Protein AF-A0A5C0ZHW2-F1 (afdb_monomer)

Nearest PDB structures (foldseek):
  7a0g-assembly1_JJJ  TM=6.738E-01  e=9.793E+00  Serratia marcescens
  6grj-assembly1_I  TM=6.301E-01  e=9.793E+00  Aeromonas hydrophila

pLDDT: mean 75.82, std 16.49, range [44.16, 95.69]

Mean predicted aligned error: 11.28 Å

Secondary structure (DSSP, 8-state):
--SSTTSS---TT--S-HHHHHHHHHHHHHHHHHHHHHTTT-HHHHHHHHHHHHHHHHHHHH---HHHHHHHHHHT-TTS----

Solvent-accessible surface area (backbone atoms only — not comparable to full-atom values): 4794 Å² total; per-residue (Å²): 140,89,77,74,72,79,85,65,71,85,47,100,76,46,72,57,56,72,68,57,28,53,50,28,35,52,52,10,51,52,31,29,54,51,13,64,71,33,37,90,80,41,46,74,62,13,51,52,30,32,52,55,11,48,53,30,31,49,35,27,73,66,25,51,49,69,69,52,54,52,50,51,59,50,69,76,50,79,78,75,82,66,78,132

Sequence (84 aa):
MAHREYLLTESDCTNIEFSERVISIGTGTYMIYKGVRELFKRPLLALGQVAIGSALLYRGATGTCDVKRLIEREYEHPEKAEFV

Structure (mmCIF, N/CA/C/O backbone):
data_AF-A0A5C0ZHW2-F1
#
_entry.id   AF-A0A5C0ZHW2-F1
#
loop_
_atom_site.group_PDB
_atom_site.id
_atom_site.type_symbol
_atom_site.label_atom_id
_atom_site.label_alt_id
_atom_site.label_comp_id
_atom_site.label_asym_id
_atom_site.label_entity_id
_atom_site.label_seq_id
_atom_site.pdbx_PDB_ins_code
_atom_site.Cartn_x
_atom_site.Cartn_y
_atom_site.Cartn_z
_atom_site.occupancy
_atom_site.B_iso_or_equiv
_atom_site.auth_seq_id
_atom_site.auth_comp_id
_atom_site.auth_asym_id
_atom_site.auth_atom_id
_atom_site.pdbx_PDB_model_num
ATOM 1 N N . MET A 1 1 ? 24.670 -17.268 -8.085 1.00 47.91 1 MET A N 1
ATOM 2 C CA . MET A 1 1 ? 23.609 -16.434 -7.479 1.00 47.91 1 MET A CA 1
ATOM 3 C C . MET A 1 1 ? 22.518 -16.181 -8.526 1.00 47.91 1 MET A C 1
ATOM 5 O O . MET A 1 1 ? 22.391 -15.070 -9.002 1.00 47.91 1 MET A O 1
ATOM 9 N N . ALA A 1 2 ? 21.773 -17.215 -8.937 1.00 47.16 2 ALA A N 1
ATOM 10 C CA . ALA A 1 2 ? 20.992 -17.210 -10.188 1.00 47.16 2 ALA A CA 1
ATOM 11 C C . ALA A 1 2 ? 19.478 -17.422 -9.974 1.00 47.16 2 ALA A C 1
ATOM 13 O O . ALA A 1 2 ? 18.841 -18.159 -10.714 1.00 47.16 2 ALA A O 1
ATOM 14 N N . HIS A 1 3 ? 18.901 -16.839 -8.918 1.00 49.16 3 HIS A N 1
ATOM 15 C CA . HIS A 1 3 ? 17.488 -17.074 -8.566 1.00 49.16 3 HIS A CA 1
ATOM 16 C C . HIS A 1 3 ? 16.640 -15.801 -8.400 1.00 49.16 3 HIS A C 1
ATOM 18 O O . HIS A 1 3 ? 15.441 -15.906 -8.160 1.00 49.16 3 HIS A O 1
ATOM 24 N N . ARG A 1 4 ? 17.235 -14.603 -8.527 1.00 56.69 4 ARG A N 1
ATOM 25 C CA . ARG A 1 4 ? 16.527 -13.311 -8.394 1.00 56.69 4 ARG A CA 1
ATOM 26 C C . ARG A 1 4 ? 16.014 -12.736 -9.720 1.00 56.69 4 ARG A C 1
ATOM 28 O O . ARG A 1 4 ? 15.146 -11.874 -9.686 1.00 56.69 4 ARG A O 1
ATOM 35 N N . GLU A 1 5 ? 16.505 -13.227 -10.856 1.00 54.56 5 GLU A N 1
ATOM 36 C CA . GLU A 1 5 ? 16.264 -12.617 -12.175 1.00 54.56 5 GLU A CA 1
ATOM 37 C C . GLU A 1 5 ? 14.885 -12.939 -12.779 1.00 54.56 5 GLU A C 1
ATOM 39 O O . GLU A 1 5 ? 14.429 -12.240 -13.674 1.00 54.56 5 GLU A O 1
ATOM 44 N N . TYR A 1 6 ? 14.169 -13.942 -12.260 1.00 50.44 6 TYR A N 1
ATOM 45 C CA . TYR A 1 6 ? 12.907 -14.405 -12.861 1.00 50.44 6 TYR A CA 1
ATOM 46 C C 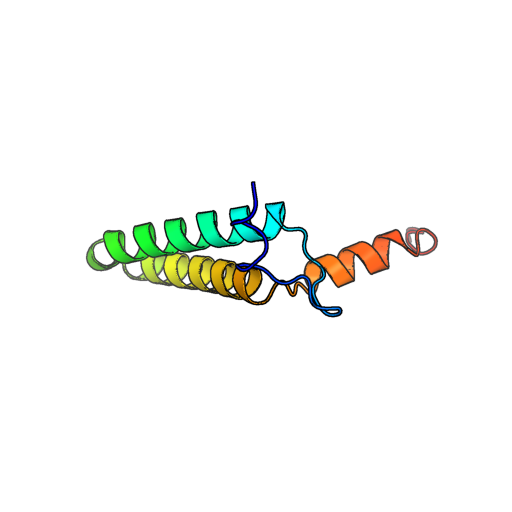. TYR A 1 6 ? 11.644 -13.721 -12.327 1.00 50.44 6 TYR A C 1
ATOM 48 O O . TYR A 1 6 ? 10.588 -13.823 -12.940 1.00 50.44 6 TYR A O 1
ATOM 56 N N . LEU A 1 7 ? 11.711 -13.050 -11.174 1.00 52.62 7 LEU A N 1
ATOM 57 C CA . LEU A 1 7 ? 10.509 -12.535 -10.505 1.00 52.62 7 LEU A CA 1
ATOM 58 C C . LEU A 1 7 ? 10.091 -11.134 -10.968 1.00 52.62 7 LEU A C 1
ATOM 60 O O . LEU A 1 7 ? 8.992 -10.710 -10.630 1.00 52.62 7 LEU A O 1
ATOM 64 N N . LEU A 1 8 ? 10.935 -10.420 -11.722 1.00 55.50 8 LEU A N 1
ATOM 65 C CA . LEU A 1 8 ? 10.706 -9.029 -12.122 1.00 55.50 8 LEU A CA 1
ATOM 66 C C . LEU A 1 8 ? 11.388 -8.715 -13.467 1.00 55.50 8 LEU A C 1
ATOM 68 O O . LEU A 1 8 ? 12.211 -7.806 -13.524 1.00 55.50 8 LEU A O 1
ATOM 72 N N . THR A 1 9 ? 11.067 -9.458 -14.535 1.00 47.25 9 THR A N 1
ATOM 73 C CA . THR A 1 9 ? 11.518 -9.161 -15.909 1.00 47.25 9 THR A CA 1
ATOM 74 C C . THR A 1 9 ? 11.425 -7.658 -16.187 1.00 47.25 9 THR A C 1
ATOM 76 O O . THR A 1 9 ? 10.349 -7.053 -16.116 1.00 47.25 9 THR A O 1
ATOM 79 N N . GLU A 1 10 ? 12.573 -7.046 -16.458 1.00 54.19 10 GLU A N 1
ATOM 80 C CA . GLU A 1 10 ? 12.683 -5.691 -16.980 1.00 54.19 10 GLU A CA 1
ATOM 81 C C . GLU A 1 10 ? 12.171 -5.748 -18.422 1.00 54.19 10 GLU A C 1
ATOM 83 O O . GLU A 1 10 ? 12.835 -6.231 -19.331 1.00 54.19 10 GLU A O 1
ATOM 88 N N . SER A 1 11 ? 10.892 -5.424 -18.592 1.00 50.41 11 SER A N 1
ATOM 89 C CA . SER A 1 11 ? 10.279 -5.278 -19.915 1.00 50.41 11 SER A CA 1
ATOM 90 C C . SER A 1 11 ? 10.485 -3.833 -20.358 1.00 50.41 11 SER A C 1
ATOM 92 O O . SER A 1 11 ? 10.384 -2.958 -19.504 1.00 50.41 11 SER A O 1
ATOM 94 N N . ASP A 1 12 ? 10.663 -3.575 -21.655 1.00 48.62 12 ASP A N 1
ATOM 95 C CA . ASP A 1 12 ? 10.849 -2.250 -22.299 1.00 48.62 12 ASP A CA 1
ATOM 96 C C . ASP A 1 12 ? 9.865 -1.135 -21.852 1.00 48.62 12 ASP A C 1
ATOM 98 O O . ASP A 1 12 ? 10.077 0.046 -22.098 1.00 48.62 12 ASP A O 1
ATOM 102 N N . CYS A 1 13 ? 8.765 -1.487 -21.177 1.00 49.09 13 CYS A N 1
ATOM 103 C CA . CYS A 1 13 ? 7.769 -0.567 -20.609 1.00 49.09 13 CYS A CA 1
ATOM 104 C C . CYS A 1 13 ? 7.887 -0.355 -19.081 1.00 49.09 13 CYS A C 1
ATOM 106 O O . CYS A 1 13 ? 7.011 0.262 -18.473 1.00 49.09 13 CYS A O 1
ATOM 108 N N . THR A 1 14 ? 8.922 -0.893 -18.434 1.00 57.06 14 THR A N 1
ATOM 109 C CA . THR A 1 14 ? 9.185 -0.767 -16.993 1.00 57.06 14 THR A CA 1
ATOM 110 C C . THR A 1 14 ? 10.005 0.489 -16.744 1.00 57.06 14 THR A C 1
ATOM 112 O O . THR A 1 14 ? 11.141 0.567 -17.188 1.00 57.06 14 THR A O 1
ATOM 115 N N . ASN A 1 15 ? 9.461 1.451 -15.996 1.00 62.47 15 ASN A N 1
ATOM 116 C CA . ASN A 1 15 ? 10.154 2.715 -15.714 1.00 62.47 15 ASN A CA 1
ATOM 117 C C . ASN A 1 15 ? 10.566 2.859 -14.234 1.00 62.47 15 ASN A C 1
ATOM 119 O O . ASN A 1 15 ? 10.630 3.960 -13.694 1.00 62.47 15 ASN A O 1
ATOM 123 N N . ILE A 1 16 ? 10.746 1.740 -13.528 1.00 70.06 16 ILE A N 1
ATOM 124 C CA . ILE A 1 16 ? 10.998 1.682 -12.079 1.00 70.06 16 ILE A CA 1
ATOM 125 C C . ILE A 1 16 ? 12.089 0.638 -11.808 1.00 70.06 16 ILE A C 1
ATOM 127 O O . ILE A 1 16 ? 11.975 -0.489 -12.294 1.00 70.06 16 ILE A O 1
ATOM 131 N N . GLU A 1 17 ? 13.102 0.982 -11.007 1.00 77.44 17 GLU A N 1
ATOM 132 C CA . GLU A 1 17 ? 14.215 0.078 -10.685 1.00 77.44 17 GLU A CA 1
ATOM 133 C C . GLU A 1 17 ? 13.787 -1.103 -9.786 1.00 77.44 17 GLU A C 1
ATOM 135 O O . GLU A 1 17 ? 12.789 -1.052 -9.056 1.00 77.44 17 GLU A O 1
ATOM 140 N N . PHE A 1 18 ? 14.583 -2.181 -9.771 1.00 75.12 18 PHE A N 1
ATOM 141 C CA . PHE A 1 18 ? 14.335 -3.370 -8.937 1.00 75.12 18 PHE A CA 1
ATOM 142 C C . PHE A 1 18 ? 14.158 -3.029 -7.447 1.00 75.12 18 PHE A C 1
ATOM 144 O O . PHE A 1 18 ? 13.253 -3.545 -6.787 1.00 75.12 18 PHE A O 1
ATOM 151 N N . SER A 1 19 ? 14.988 -2.130 -6.914 1.00 81.81 19 SER A N 1
ATOM 152 C CA . SER A 1 19 ? 14.921 -1.696 -5.514 1.00 81.81 19 SER A CA 1
ATOM 153 C C . SER A 1 19 ? 13.591 -1.012 -5.187 1.00 81.81 19 SER A C 1
ATOM 155 O O . SER A 1 19 ? 12.974 -1.308 -4.163 1.00 81.81 19 SER A O 1
ATOM 157 N N . GLU A 1 20 ? 13.102 -0.149 -6.079 1.00 78.81 20 GLU A N 1
ATOM 158 C CA . GLU A 1 20 ? 11.820 0.540 -5.923 1.00 78.81 20 GLU A CA 1
ATOM 159 C C . GLU A 1 20 ? 10.640 -0.443 -5.972 1.00 78.81 20 GLU A C 1
ATOM 161 O O . GLU A 1 20 ? 9.700 -0.321 -5.182 1.00 78.81 20 GLU A O 1
ATOM 166 N N . ARG A 1 21 ? 10.703 -1.464 -6.840 1.00 83.56 21 ARG A N 1
ATOM 167 C CA . ARG A 1 21 ? 9.701 -2.543 -6.902 1.00 83.56 21 ARG A CA 1
ATOM 168 C C . ARG A 1 21 ? 9.637 -3.327 -5.590 1.00 83.56 21 ARG A C 1
ATOM 170 O O . ARG A 1 21 ? 8.550 -3.520 -5.049 1.00 83.56 21 ARG A O 1
ATOM 177 N N . VAL A 1 22 ? 10.784 -3.728 -5.038 1.00 86.06 22 VAL A N 1
ATOM 178 C CA . VAL A 1 22 ? 10.847 -4.474 -3.766 1.00 86.06 22 VAL A CA 1
ATOM 179 C C . VAL A 1 22 ? 10.309 -3.643 -2.604 1.00 86.06 22 VAL A C 1
ATOM 181 O O . VAL A 1 22 ? 9.519 -4.151 -1.806 1.00 86.06 22 VAL A O 1
ATOM 184 N N . ILE A 1 23 ? 10.685 -2.364 -2.521 1.00 88.69 23 ILE A N 1
ATOM 185 C CA . ILE A 1 23 ? 10.175 -1.455 -1.488 1.00 88.69 23 ILE A CA 1
ATOM 186 C C . ILE A 1 23 ? 8.659 -1.291 -1.641 1.00 88.69 23 ILE A C 1
ATOM 188 O O . ILE A 1 23 ? 7.926 -1.441 -0.666 1.00 88.69 23 ILE A O 1
ATOM 192 N N . SER A 1 24 ? 8.169 -1.064 -2.861 1.00 88.75 24 SER A N 1
ATOM 193 C CA . SER A 1 24 ? 6.743 -0.878 -3.139 1.00 88.75 24 SER A CA 1
ATOM 194 C C . SER A 1 24 ? 5.913 -2.114 -2.775 1.00 88.75 24 SER A C 1
ATOM 196 O O . SER A 1 24 ? 4.897 -1.986 -2.088 1.00 88.75 24 SER A O 1
ATOM 198 N N . ILE A 1 25 ? 6.380 -3.312 -3.140 1.00 89.44 25 ILE A N 1
ATOM 199 C CA . ILE A 1 25 ? 5.727 -4.579 -2.791 1.00 89.44 25 ILE A CA 1
ATOM 200 C C . ILE A 1 25 ? 5.763 -4.818 -1.278 1.00 89.44 25 ILE A C 1
ATOM 202 O O . ILE A 1 25 ? 4.743 -5.179 -0.683 1.00 89.44 25 ILE A O 1
ATOM 206 N N . GLY A 1 26 ? 6.912 -4.588 -0.637 1.00 92.62 26 GLY A N 1
ATOM 207 C CA . GLY A 1 26 ? 7.078 -4.759 0.805 1.00 92.62 26 GLY A CA 1
ATOM 208 C C . GLY A 1 26 ? 6.160 -3.838 1.608 1.00 92.62 26 GLY A C 1
ATOM 209 O O . GLY A 1 26 ? 5.397 -4.300 2.462 1.00 92.62 26 GLY A O 1
ATOM 210 N N . THR A 1 27 ? 6.170 -2.539 1.300 1.00 92.81 27 THR A N 1
ATOM 211 C CA . THR A 1 27 ? 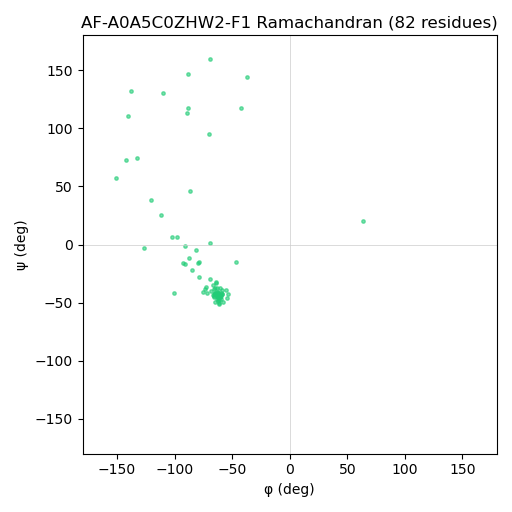5.307 -1.549 1.955 1.00 92.81 27 THR A CA 1
ATOM 212 C C . THR A 1 27 ? 3.830 -1.802 1.655 1.00 92.81 27 THR A C 1
ATOM 214 O O . THR A 1 27 ? 3.013 -1.757 2.576 1.00 92.81 27 THR A O 1
ATOM 217 N N . GLY A 1 28 ? 3.478 -2.122 0.404 1.00 92.12 28 GLY A N 1
ATOM 218 C CA . GLY A 1 28 ? 2.102 -2.420 0.005 1.00 92.12 28 GLY A CA 1
ATOM 219 C C . GLY A 1 28 ? 1.519 -3.614 0.762 1.00 92.12 28 GLY A C 1
ATOM 220 O O . GLY A 1 28 ? 0.447 -3.512 1.361 1.00 92.12 28 GLY A O 1
ATOM 221 N N . THR A 1 29 ? 2.280 -4.708 0.850 1.00 93.88 29 THR A N 1
ATOM 222 C CA . THR A 1 29 ? 1.903 -5.906 1.619 1.00 93.88 29 THR A CA 1
ATOM 223 C C . THR A 1 29 ? 1.725 -5.589 3.104 1.00 93.88 29 THR A C 1
ATOM 225 O O . THR A 1 29 ? 0.732 -5.993 3.712 1.00 93.88 29 THR A O 1
ATOM 228 N N . TYR A 1 30 ? 2.650 -4.828 3.698 1.00 95.69 30 TYR A N 1
ATOM 229 C CA . TYR A 1 30 ? 2.565 -4.436 5.106 1.00 95.69 30 TYR A CA 1
ATOM 230 C C . TYR A 1 30 ? 1.325 -3.579 5.402 1.00 95.69 30 TYR A C 1
ATOM 232 O O . TYR A 1 30 ? 0.642 -3.803 6.405 1.00 95.69 30 TYR A O 1
ATOM 240 N N . MET A 1 31 ? 0.995 -2.621 4.529 1.00 94.31 31 MET A N 1
ATOM 241 C CA . MET A 1 31 ? -0.193 -1.780 4.700 1.00 94.31 31 MET A CA 1
ATOM 242 C C . MET A 1 31 ? -1.489 -2.582 4.607 1.00 94.31 31 MET A C 1
ATOM 244 O O . MET A 1 31 ? -2.373 -2.373 5.438 1.00 94.31 31 MET A O 1
ATOM 248 N N . ILE A 1 32 ? -1.584 -3.529 3.670 1.00 94.75 32 ILE A N 1
ATOM 249 C CA . ILE A 1 32 ? -2.734 -4.438 3.588 1.00 94.75 32 ILE A CA 1
ATOM 250 C C . ILE A 1 32 ? -2.827 -5.290 4.849 1.00 94.75 32 ILE A C 1
ATOM 252 O O . ILE A 1 32 ? -3.892 -5.349 5.454 1.00 94.75 32 ILE A O 1
ATOM 256 N N . TYR A 1 33 ? -1.723 -5.899 5.288 1.00 94.94 33 TYR A N 1
ATOM 257 C CA . TYR A 1 33 ? -1.699 -6.703 6.509 1.00 94.94 33 TYR A CA 1
ATOM 258 C C . TYR A 1 33 ? -2.209 -5.911 7.718 1.00 94.94 33 TYR A C 1
ATOM 260 O O . TYR A 1 33 ? -3.061 -6.394 8.467 1.00 94.94 33 TYR A O 1
ATOM 268 N N . LYS A 1 34 ? -1.738 -4.669 7.884 1.00 93.75 34 LYS A N 1
ATOM 269 C CA . LYS A 1 34 ? -2.189 -3.806 8.978 1.00 93.75 34 LYS A CA 1
ATOM 270 C C . LYS A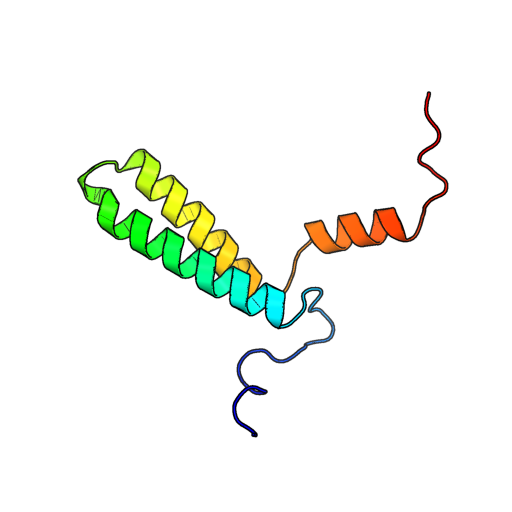 1 34 ? -3.664 -3.420 8.826 1.00 93.75 34 LYS A C 1
ATOM 272 O O . LYS A 1 34 ? -4.410 -3.507 9.794 1.00 93.75 34 LYS A O 1
ATOM 277 N N . GLY A 1 35 ? -4.099 -3.070 7.615 1.00 90.19 35 GLY A N 1
ATOM 278 C CA . GLY A 1 35 ? -5.490 -2.727 7.324 1.00 90.19 35 GLY A CA 1
ATOM 279 C C . GLY A 1 35 ? -6.450 -3.882 7.610 1.00 90.19 35 GLY A C 1
ATOM 280 O O . GLY A 1 35 ? -7.447 -3.693 8.297 1.00 90.19 35 GLY A O 1
ATOM 281 N N . VAL A 1 36 ? -6.114 -5.102 7.186 1.00 92.75 36 VAL A N 1
ATOM 282 C CA . VAL A 1 36 ? -6.910 -6.306 7.470 1.00 92.75 36 VAL A CA 1
ATOM 283 C C . VAL A 1 36 ? -6.991 -6.572 8.977 1.00 92.75 36 VAL A C 1
ATOM 285 O O . VAL A 1 36 ? -8.067 -6.883 9.485 1.00 92.75 36 VAL A O 1
ATOM 288 N N . ARG A 1 37 ? -5.890 -6.398 9.722 1.00 92.62 37 ARG A N 1
ATOM 289 C CA . ARG A 1 37 ? -5.882 -6.575 11.186 1.00 92.62 37 ARG A CA 1
ATOM 290 C C . ARG A 1 37 ? -6.713 -5.537 11.934 1.00 92.62 37 ARG A C 1
ATOM 292 O O . ARG A 1 37 ? -7.323 -5.865 12.952 1.00 92.62 37 ARG A O 1
ATOM 299 N N . GLU A 1 38 ? -6.749 -4.305 11.444 1.00 90.94 38 GLU A N 1
ATOM 300 C CA . GLU A 1 38 ? -7.501 -3.214 12.061 1.00 90.94 38 GLU A CA 1
ATOM 301 C C . GLU A 1 38 ? -8.937 -3.077 11.524 1.00 90.94 38 GLU A C 1
ATOM 303 O O . GLU A 1 38 ? -9.685 -2.244 12.039 1.00 90.94 38 GLU A O 1
ATOM 308 N N . LEU A 1 39 ? -9.361 -3.914 10.567 1.00 89.62 39 LEU A N 1
ATOM 309 C CA . LEU A 1 39 ? -10.678 -3.846 9.917 1.00 89.62 39 LEU A CA 1
ATOM 310 C C . LEU A 1 39 ? -11.841 -3.898 10.916 1.00 89.62 39 LEU A C 1
ATOM 312 O O . LEU A 1 39 ? -12.796 -3.136 10.794 1.00 89.62 39 LEU A O 1
ATOM 316 N N . PHE A 1 40 ? -11.720 -4.728 11.954 1.00 89.31 40 PHE A N 1
ATOM 317 C CA . PHE A 1 40 ? -12.736 -4.862 13.003 1.00 89.31 40 PHE A CA 1
ATOM 318 C C . PHE A 1 40 ? -12.695 -3.749 14.059 1.00 89.31 40 PHE A C 1
ATOM 320 O O . PHE A 1 40 ? -13.654 -3.584 14.806 1.00 89.31 40 PHE A O 1
ATOM 327 N N .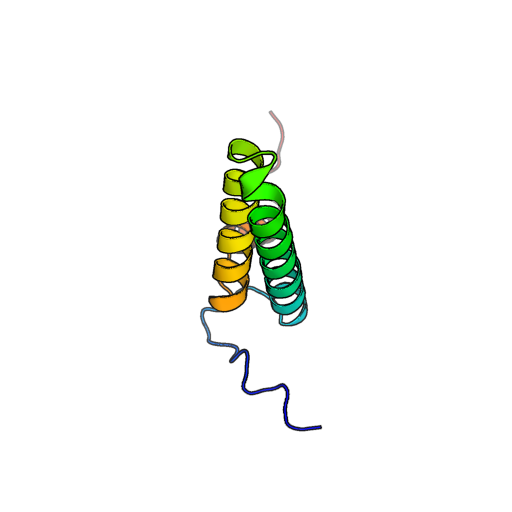 LYS A 1 41 ? -11.603 -2.978 14.145 1.00 91.31 41 LYS A N 1
ATOM 328 C CA . LYS A 1 41 ? -11.450 -1.904 15.142 1.00 91.31 41 LYS A CA 1
ATOM 329 C C . LYS A 1 41 ? -11.718 -0.521 14.562 1.00 91.31 41 LYS A C 1
ATOM 331 O O . LYS A 1 41 ? -12.292 0.330 15.231 1.00 91.31 41 LYS A O 1
ATOM 336 N N . ARG A 1 42 ? -11.232 -0.265 13.345 1.00 91.62 42 ARG A N 1
ATOM 337 C CA . ARG A 1 42 ? -11.300 1.031 12.658 1.00 91.62 42 ARG A CA 1
ATOM 338 C C . ARG A 1 42 ? -11.556 0.807 11.160 1.00 91.62 42 ARG A C 1
ATOM 340 O O . ARG A 1 42 ? -10.643 1.017 10.360 1.00 91.62 42 ARG A O 1
ATOM 347 N N . PRO A 1 43 ? -12.780 0.411 10.764 1.00 87.94 43 PRO A N 1
ATOM 348 C CA . PRO A 1 43 ? -13.077 -0.049 9.404 1.00 87.94 43 PRO A CA 1
ATOM 349 C C . PRO A 1 43 ? -12.783 1.005 8.329 1.00 87.94 43 PRO A C 1
ATOM 351 O O . PRO A 1 43 ? -12.175 0.689 7.313 1.00 87.94 43 PRO A O 1
ATOM 354 N N . LEU A 1 44 ? -13.119 2.277 8.570 1.00 93.50 44 LEU A N 1
ATOM 355 C CA . LEU A 1 44 ? -12.853 3.364 7.615 1.00 93.50 44 LEU A CA 1
ATOM 356 C C . LEU A 1 44 ? -11.352 3.565 7.351 1.00 93.50 44 LEU A C 1
ATOM 358 O O . LEU A 1 44 ? -10.928 3.709 6.208 1.00 93.50 44 LEU A O 1
ATOM 362 N N . LEU A 1 45 ? -10.534 3.537 8.405 1.00 91.62 45 LEU A N 1
ATOM 363 C CA . LEU A 1 45 ? -9.081 3.683 8.274 1.00 91.62 45 LEU A CA 1
ATOM 364 C C . LEU A 1 45 ? -8.439 2.434 7.670 1.00 91.62 45 LEU A C 1
ATOM 366 O O . LEU A 1 45 ? -7.501 2.545 6.883 1.00 91.62 45 LEU A O 1
ATOM 370 N N . ALA A 1 46 ? -8.952 1.256 8.018 1.00 90.94 46 ALA A N 1
ATOM 371 C CA . ALA A 1 46 ? -8.519 -0.012 7.454 1.00 90.94 46 ALA A CA 1
ATOM 372 C C . ALA A 1 46 ? -8.751 -0.071 5.940 1.00 90.94 46 ALA A C 1
ATOM 374 O O . ALA A 1 46 ? -7.838 -0.443 5.208 1.00 90.94 46 ALA A O 1
ATOM 375 N N . LEU A 1 47 ? -9.919 0.367 5.456 1.00 93.31 47 LEU A N 1
ATOM 376 C CA . LEU A 1 47 ? -10.204 0.456 4.021 1.00 93.31 47 LEU A CA 1
ATOM 377 C C . LEU A 1 47 ? -9.214 1.379 3.304 1.00 93.31 47 LEU A C 1
ATOM 379 O O . LEU A 1 47 ? -8.684 1.006 2.261 1.00 93.31 47 LEU A O 1
ATOM 383 N N . GLY A 1 48 ? -8.892 2.535 3.895 1.00 94.38 48 GLY A N 1
ATOM 384 C CA . GLY A 1 48 ? -7.856 3.425 3.364 1.00 94.38 48 GLY A CA 1
ATOM 385 C C . GLY A 1 48 ? -6.477 2.758 3.302 1.00 94.38 48 GLY A C 1
ATOM 386 O O . GLY A 1 48 ? -5.787 2.850 2.291 1.00 94.38 48 GLY A O 1
ATOM 387 N N . GLN A 1 49 ? -6.084 2.027 4.349 1.00 91.75 49 GLN A N 1
ATOM 388 C CA . GLN A 1 49 ? -4.809 1.301 4.381 1.00 91.75 49 GLN A CA 1
ATOM 389 C C . GLN A 1 49 ? -4.741 0.184 3.339 1.00 91.75 49 GLN A C 1
ATOM 391 O O . GLN A 1 49 ? -3.717 0.038 2.673 1.00 91.75 49 GLN A O 1
ATOM 396 N N . VAL A 1 50 ? -5.825 -0.574 3.172 1.00 93.62 50 VAL A N 1
ATOM 397 C CA . VAL A 1 50 ? -5.919 -1.621 2.153 1.00 93.62 50 VAL A CA 1
ATOM 398 C C . VAL A 1 50 ? -5.887 -1.011 0.754 1.00 93.62 50 VAL A C 1
ATOM 400 O O . VAL A 1 50 ? -5.166 -1.522 -0.096 1.00 93.62 50 VAL A O 1
ATOM 403 N N . ALA A 1 51 ? -6.592 0.097 0.514 1.00 94.81 51 ALA A N 1
ATOM 404 C CA . ALA A 1 51 ? -6.584 0.784 -0.776 1.00 94.81 51 ALA A CA 1
ATOM 405 C C . ALA A 1 51 ? -5.179 1.290 -1.147 1.00 94.81 51 ALA A C 1
ATOM 407 O O . ALA A 1 51 ? -4.680 0.979 -2.228 1.00 94.81 51 ALA A O 1
ATOM 408 N N . ILE A 1 52 ? -4.506 1.996 -0.231 1.00 94.12 52 ILE A N 1
ATOM 409 C CA . ILE A 1 52 ? -3.137 2.495 -0.445 1.00 94.12 52 ILE A CA 1
ATOM 410 C C . ILE A 1 52 ? -2.163 1.327 -0.646 1.00 94.12 52 ILE A C 1
ATOM 412 O O . ILE A 1 52 ? -1.357 1.342 -1.574 1.00 94.12 52 ILE A O 1
ATOM 416 N N . GLY A 1 53 ? -2.253 0.291 0.191 1.00 92.75 53 GLY A N 1
ATOM 417 C CA . GLY A 1 53 ? -1.396 -0.885 0.079 1.00 92.75 53 GLY A CA 1
ATOM 418 C C . GLY A 1 53 ? -1.601 -1.658 -1.227 1.00 92.75 53 GLY A C 1
ATOM 419 O O . GLY A 1 53 ? -0.629 -2.102 -1.835 1.00 92.75 53 GLY A O 1
ATOM 420 N N . SER A 1 54 ? -2.845 -1.751 -1.703 1.00 92.00 54 SER A N 1
ATOM 421 C CA . SER A 1 54 ? -3.182 -2.389 -2.982 1.00 92.00 54 SER A CA 1
ATOM 422 C C . SER A 1 54 ? -2.654 -1.588 -4.169 1.00 92.00 54 SER A C 1
ATOM 424 O O . SER A 1 54 ? -2.112 -2.175 -5.101 1.00 92.00 54 SER A O 1
ATOM 426 N N . ALA A 1 55 ? -2.741 -0.256 -4.123 1.00 90.31 55 ALA A N 1
ATOM 427 C CA . ALA A 1 55 ? -2.171 0.612 -5.152 1.00 90.31 55 ALA A CA 1
ATOM 428 C C . ALA A 1 55 ? -0.639 0.484 -5.231 1.00 90.31 55 ALA A C 1
ATOM 430 O O . ALA A 1 55 ? -0.076 0.409 -6.323 1.00 90.31 55 ALA A O 1
ATOM 431 N N . LEU A 1 56 ? 0.034 0.402 -4.078 1.00 89.25 56 LEU A N 1
ATOM 432 C CA . LEU A 1 56 ? 1.475 0.152 -4.006 1.00 89.25 56 LEU A CA 1
ATOM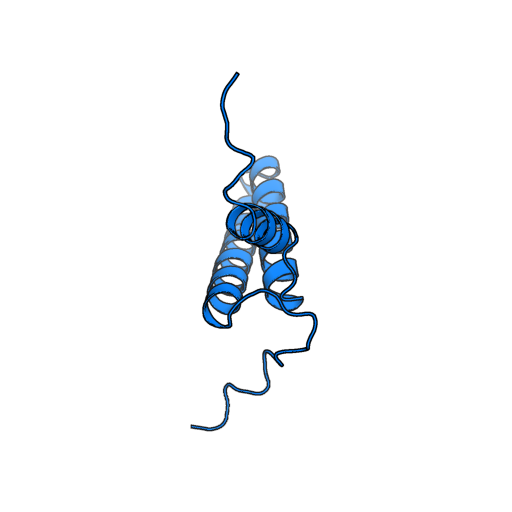 433 C C . LEU A 1 56 ? 1.837 -1.223 -4.578 1.00 89.25 56 LEU A C 1
ATOM 435 O O . LEU A 1 56 ? 2.733 -1.315 -5.408 1.00 89.25 56 LEU A O 1
ATOM 439 N N . LEU A 1 57 ? 1.115 -2.281 -4.201 1.00 89.62 57 LEU A N 1
ATOM 440 C CA . LEU A 1 57 ? 1.342 -3.611 -4.769 1.00 89.62 57 LEU A CA 1
ATOM 441 C C . LEU A 1 57 ? 1.137 -3.640 -6.280 1.00 89.62 57 LEU A C 1
ATOM 443 O O . LEU A 1 57 ? 1.965 -4.209 -6.985 1.00 89.62 57 LEU A O 1
ATOM 447 N N . TYR A 1 58 ? 0.070 -3.010 -6.772 1.00 86.38 58 TYR A N 1
ATOM 448 C CA . TYR A 1 58 ? -0.213 -2.917 -8.199 1.00 86.38 58 TYR A CA 1
ATOM 449 C C . TYR A 1 58 ? 0.946 -2.249 -8.939 1.00 86.38 58 TYR A C 1
ATOM 451 O O . TYR A 1 58 ? 1.478 -2.827 -9.878 1.00 86.38 58 TYR A O 1
ATOM 459 N N . ARG A 1 59 ? 1.419 -1.095 -8.454 1.00 84.62 59 ARG A N 1
ATOM 460 C CA . ARG A 1 59 ? 2.569 -0.392 -9.039 1.00 84.62 59 ARG A CA 1
ATOM 461 C C . ARG A 1 59 ? 3.860 -1.211 -8.980 1.00 84.62 59 ARG A C 1
ATOM 463 O O . ARG A 1 59 ? 4.625 -1.209 -9.941 1.00 84.62 59 ARG A O 1
ATOM 470 N N . GLY A 1 60 ? 4.128 -1.886 -7.865 1.00 82.62 60 GLY A N 1
ATOM 471 C CA . GLY A 1 60 ? 5.301 -2.746 -7.721 1.00 82.62 60 GLY A CA 1
ATOM 472 C C . GLY A 1 60 ? 5.265 -3.952 -8.665 1.00 82.62 60 GLY A C 1
ATOM 473 O O . GLY A 1 60 ? 6.296 -4.312 -9.228 1.00 82.62 60 GLY A O 1
ATOM 474 N N . ALA A 1 61 ? 4.079 -4.530 -8.879 1.00 82.25 61 ALA A N 1
ATOM 475 C CA . ALA A 1 61 ? 3.861 -5.671 -9.764 1.00 82.25 61 ALA A CA 1
ATOM 476 C C . ALA A 1 61 ? 3.885 -5.292 -11.253 1.00 82.25 61 ALA A C 1
ATOM 478 O O . ALA A 1 61 ? 4.462 -6.023 -12.052 1.00 82.25 61 ALA A O 1
ATOM 479 N N . THR A 1 62 ? 3.292 -4.157 -11.642 1.00 81.94 62 THR A N 1
ATOM 480 C CA . THR A 1 62 ? 3.314 -3.685 -13.038 1.00 81.94 62 THR A CA 1
ATOM 481 C C . THR A 1 62 ? 4.636 -3.013 -13.401 1.00 81.94 62 THR A C 1
ATOM 483 O O . THR A 1 62 ? 5.030 -3.006 -14.563 1.00 81.94 62 THR A O 1
ATOM 486 N N . GLY A 1 63 ? 5.334 -2.427 -12.423 1.00 67.88 63 GLY A N 1
ATOM 487 C CA . GLY A 1 63 ? 6.561 -1.660 -12.636 1.00 67.88 63 GLY A CA 1
ATOM 488 C C . GLY A 1 63 ? 6.381 -0.404 -13.484 1.00 67.88 63 GLY A C 1
ATOM 489 O O . GLY A 1 63 ? 7.352 0.103 -14.044 1.00 67.88 63 GLY A O 1
ATOM 490 N N . THR A 1 64 ? 5.149 0.090 -13.589 1.00 69.06 64 THR A N 1
ATOM 491 C CA . THR A 1 64 ? 4.802 1.296 -14.337 1.00 69.06 64 THR A CA 1
ATOM 492 C C . THR A 1 64 ? 4.422 2.407 -13.373 1.00 69.06 64 THR A C 1
ATOM 494 O O . THR A 1 64 ? 3.634 2.220 -12.445 1.00 69.06 64 THR A O 1
ATOM 497 N N . CYS A 1 65 ? 5.010 3.585 -13.567 1.00 69.19 65 CYS A N 1
ATOM 498 C CA . CYS A 1 65 ? 4.685 4.754 -12.771 1.00 69.19 65 CYS A CA 1
ATOM 499 C C . CYS A 1 65 ? 4.648 6.011 -13.632 1.00 69.19 65 CYS A C 1
ATOM 501 O O . CYS A 1 65 ? 5.687 6.537 -14.036 1.00 69.19 65 CYS A O 1
ATOM 503 N N . ASP A 1 66 ? 3.443 6.545 -13.824 1.00 65.25 66 ASP A N 1
ATOM 504 C CA . ASP A 1 66 ? 3.253 7.818 -14.514 1.00 65.25 66 ASP A CA 1
ATOM 505 C C . ASP A 1 66 ? 3.884 8.987 -13.759 1.00 65.25 66 ASP A C 1
ATOM 507 O O . ASP A 1 66 ? 4.447 9.871 -14.384 1.00 65.25 66 ASP A O 1
ATOM 511 N N . VAL A 1 67 ? 3.912 8.961 -12.423 1.00 66.56 67 VAL A N 1
ATOM 512 C CA . VAL A 1 67 ? 4.588 10.007 -11.631 1.00 66.56 67 VAL A CA 1
ATOM 513 C C . VAL A 1 67 ? 6.086 10.082 -11.944 1.00 66.56 67 VAL A C 1
ATOM 515 O O . VAL A 1 67 ? 6.628 11.174 -12.026 1.00 66.56 67 VAL A O 1
ATOM 518 N N . LYS A 1 68 ? 6.756 8.947 -12.170 1.00 66.25 68 LYS A N 1
ATOM 519 C CA . LYS A 1 68 ? 8.197 8.923 -12.470 1.00 66.25 68 LYS A CA 1
ATOM 520 C C . LYS A 1 68 ? 8.445 9.421 -13.891 1.00 66.25 68 LYS A C 1
ATOM 522 O O . LYS A 1 68 ? 9.316 10.255 -14.076 1.00 66.25 68 LYS A O 1
ATOM 527 N N . ARG A 1 69 ? 7.567 9.053 -14.835 1.00 67.94 69 ARG A N 1
ATOM 528 C CA . ARG A 1 69 ? 7.535 9.635 -16.187 1.00 67.94 69 ARG A CA 1
ATOM 529 C C . ARG A 1 69 ? 7.320 11.149 -16.168 1.00 67.94 69 ARG A C 1
ATOM 531 O O . ARG A 1 69 ? 7.962 11.845 -16.939 1.00 67.94 69 ARG A O 1
ATOM 538 N N . LEU A 1 70 ? 6.420 11.663 -15.324 1.00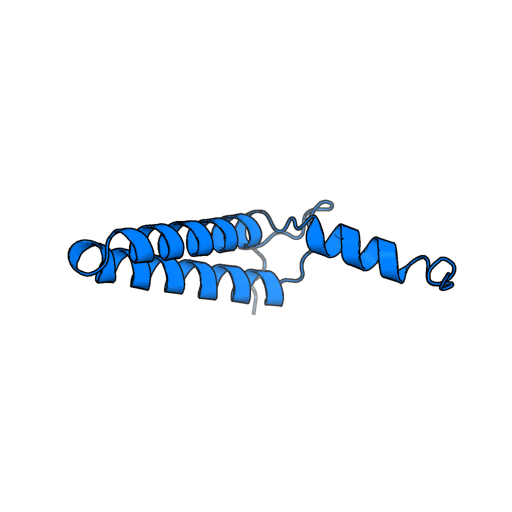 68.06 70 LEU A N 1
ATOM 539 C CA . LEU A 1 70 ? 6.208 13.108 -15.183 1.00 68.06 70 LEU A CA 1
ATOM 540 C C . LEU A 1 70 ? 7.446 13.800 -14.604 1.00 68.06 70 LEU A C 1
ATOM 542 O O . LEU A 1 70 ? 7.842 14.838 -15.117 1.00 68.06 70 LEU A O 1
ATOM 546 N N . ILE A 1 71 ? 8.061 13.219 -13.571 1.00 70.69 71 ILE A N 1
ATOM 547 C CA . ILE A 1 71 ? 9.264 13.775 -12.945 1.00 70.69 71 ILE A CA 1
ATOM 548 C C . ILE A 1 71 ? 10.436 13.769 -13.934 1.00 70.69 71 ILE A C 1
ATOM 550 O O . ILE A 1 71 ? 11.058 14.802 -14.133 1.00 70.69 71 ILE A O 1
ATOM 554 N N . GLU A 1 72 ? 10.715 12.654 -14.609 1.00 70.56 72 GLU A N 1
ATOM 555 C CA . GLU A 1 72 ? 11.783 12.566 -15.619 1.00 70.56 72 GLU A CA 1
ATOM 556 C C . GLU A 1 72 ? 11.574 13.567 -16.762 1.00 70.56 72 GLU A C 1
ATOM 558 O O . GLU A 1 72 ? 12.521 14.224 -17.185 1.00 70.56 72 GLU A O 1
ATOM 563 N N . ARG A 1 73 ? 10.324 13.764 -17.203 1.00 66.31 73 ARG A N 1
ATOM 564 C CA . ARG A 1 73 ? 9.982 14.760 -18.229 1.00 66.31 73 ARG A CA 1
ATOM 565 C C . ARG A 1 73 ? 10.253 16.199 -17.777 1.00 66.31 73 ARG A C 1
ATOM 567 O O . ARG A 1 73 ? 10.593 17.027 -18.614 1.00 66.31 73 ARG A O 1
ATOM 574 N N . GLU A 1 74 ? 10.101 16.487 -16.486 1.00 67.81 74 GLU A N 1
ATOM 575 C CA . GLU A 1 74 ? 10.442 17.786 -15.894 1.00 67.81 74 GLU A CA 1
ATOM 576 C C . GLU A 1 74 ? 11.967 17.983 -15.827 1.00 67.81 74 GLU A C 1
ATOM 578 O O . GLU A 1 74 ? 12.479 19.044 -16.175 1.00 67.81 74 GLU A O 1
ATOM 583 N N . TYR A 1 75 ? 12.718 16.942 -15.450 1.00 66.62 75 TYR A N 1
ATOM 584 C CA . TYR A 1 75 ? 14.183 16.997 -15.366 1.00 66.62 75 TYR A CA 1
ATOM 585 C C . TYR A 1 75 ? 14.876 17.105 -16.735 1.00 66.62 75 TYR A C 1
ATOM 587 O O . TYR A 1 75 ? 15.949 17.699 -16.826 1.00 66.62 75 TYR A O 1
ATOM 595 N N . GLU A 1 76 ? 14.278 16.569 -17.802 1.00 64.50 76 GLU A N 1
ATOM 596 C CA . GLU A 1 76 ? 14.844 16.603 -19.158 1.00 64.50 76 GLU A CA 1
ATOM 597 C C . GLU A 1 76 ? 14.586 17.937 -19.900 1.00 64.50 76 GLU A C 1
ATOM 599 O O . GLU A 1 76 ? 15.111 18.149 -20.993 1.00 64.50 76 GLU A O 1
ATOM 604 N N . HIS A 1 77 ? 13.817 18.869 -19.315 1.00 56.09 77 HIS A N 1
ATOM 605 C CA . HIS A 1 77 ? 13.610 20.240 -19.815 1.00 56.09 77 HIS A CA 1
ATOM 606 C C . HIS A 1 77 ? 13.767 21.296 -18.696 1.00 56.09 77 HIS A C 1
ATOM 608 O O . HIS A 1 77 ? 12.789 21.921 -18.283 1.00 56.09 77 HIS A O 1
ATOM 614 N N . PRO A 1 78 ? 14.999 21.591 -18.242 1.00 55.69 78 PRO A N 1
ATOM 615 C CA . PRO A 1 78 ? 15.244 22.578 -17.184 1.00 55.69 78 PRO A CA 1
ATOM 616 C C . PRO A 1 78 ? 14.974 24.053 -17.579 1.00 55.69 78 PRO A C 1
ATOM 618 O O . PRO A 1 78 ? 15.193 24.941 -16.764 1.00 55.69 78 PRO A O 1
ATOM 621 N N . GLU A 1 79 ? 14.518 24.355 -18.803 1.00 59.56 79 GLU A N 1
ATOM 622 C CA . GLU A 1 79 ? 14.393 25.736 -19.322 1.0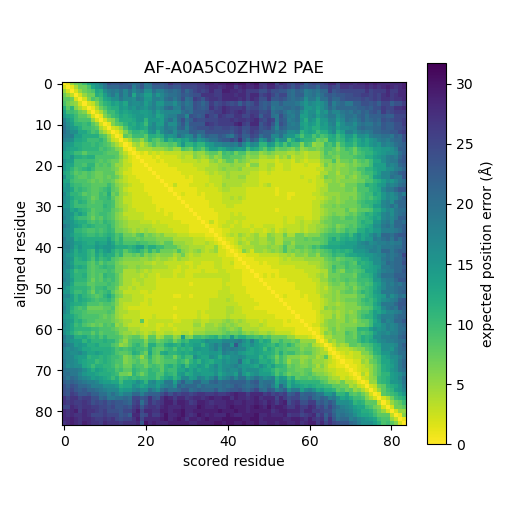0 59.56 79 GLU A CA 1
ATOM 623 C C . GLU A 1 79 ? 13.084 26.456 -18.936 1.00 59.56 79 GLU A C 1
ATOM 625 O O . GLU A 1 79 ? 13.029 27.681 -18.962 1.00 59.56 79 GLU A O 1
ATOM 630 N N . LYS A 1 8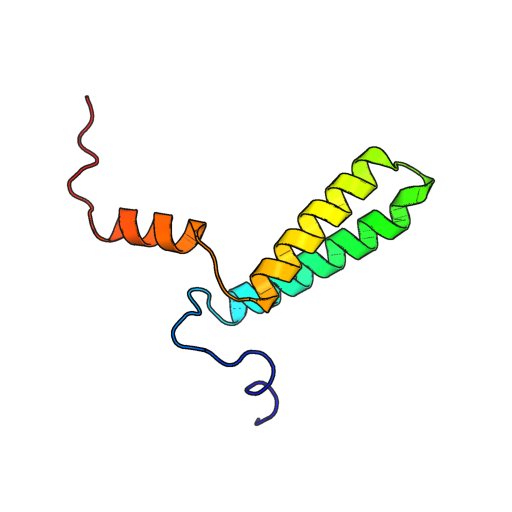0 ? 12.002 25.753 -18.578 1.00 53.41 80 LYS A N 1
ATOM 631 C CA . LYS A 1 80 ? 10.675 26.396 -18.425 1.00 53.41 80 LYS A CA 1
ATOM 632 C C . LYS A 1 80 ? 10.292 26.754 -16.987 1.00 53.41 80 LYS A C 1
ATOM 634 O O . LYS A 1 80 ? 9.186 27.239 -16.769 1.00 53.41 80 LYS A O 1
ATOM 639 N N . ALA A 1 81 ? 11.197 26.586 -16.028 1.00 60.41 81 ALA A N 1
ATOM 640 C CA . ALA A 1 81 ? 11.028 27.114 -14.676 1.00 60.41 81 ALA A CA 1
ATOM 641 C C . ALA A 1 81 ? 11.534 28.567 -14.577 1.00 60.41 81 ALA A C 1
ATOM 643 O O . ALA A 1 81 ? 12.261 28.913 -13.648 1.00 60.41 81 ALA A O 1
ATOM 644 N N . GLU A 1 82 ? 11.167 29.424 -15.536 1.00 59.59 82 GLU A N 1
ATOM 645 C CA . GLU A 1 82 ? 11.240 30.869 -15.326 1.00 59.59 82 GLU A CA 1
ATOM 646 C C . GLU A 1 82 ? 9.913 31.334 -14.723 1.00 59.59 82 GLU A C 1
ATOM 648 O O . GL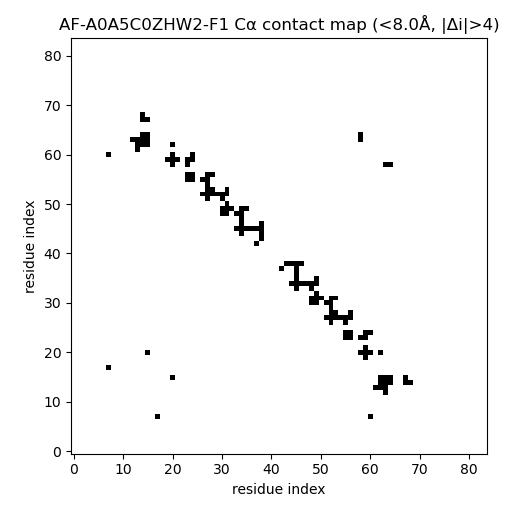U A 1 82 ? 8.837 31.222 -15.311 1.00 59.59 82 GLU A O 1
ATOM 653 N N . PHE A 1 83 ? 10.048 31.766 -13.474 1.00 59.31 83 PHE A N 1
ATOM 654 C CA . PHE A 1 83 ? 9.114 32.541 -12.680 1.00 59.31 83 PHE A CA 1
ATOM 655 C C . PHE A 1 83 ? 8.355 33.602 -13.494 1.00 59.31 83 PHE A C 1
ATOM 657 O O . PHE A 1 83 ? 8.921 34.269 -14.356 1.00 59.31 83 PHE A O 1
ATOM 664 N N . VAL A 1 84 ? 7.085 33.797 -13.125 1.00 44.16 84 VAL A N 1
ATOM 665 C CA . VAL A 1 84 ? 6.388 35.088 -13.273 1.00 44.16 84 VAL A CA 1
ATOM 666 C C . VAL A 1 84 ? 7.161 36.180 -12.539 1.00 44.16 84 VAL A C 1
ATOM 668 O O . VAL A 1 84 ? 7.616 35.893 -11.406 1.00 44.16 84 VAL A O 1
#

Radius of gyration: 17.18 Å; Cα contacts (8 Å, |Δi|>4): 71; chains: 1; bounding box: 37×52×37 Å

Foldseek 3Di:
DPDPDPQDPPDPQAPADPVLLVVLLVQLVVLLVVLVVCCVPCVVVSVVSNVSSVVSNVCSNVNHDVVSVVVVVCVVDVPPPDDD